Protein AF-A0A6B3C9W8-F1 (afdb_monomer_lite)

Structure (mmCIF, N/CA/C/O backbone):
data_AF-A0A6B3C9W8-F1
#
_entry.id   AF-A0A6B3C9W8-F1
#
loop_
_atom_site.group_PDB
_atom_site.id
_atom_site.type_symbol
_atom_site.label_atom_id
_atom_site.label_alt_id
_atom_site.label_comp_id
_atom_site.label_asym_id
_atom_site.label_entity_id
_atom_site.label_seq_id
_atom_site.pdbx_PDB_ins_code
_atom_site.Cartn_x
_atom_site.Cartn_y
_atom_site.Cartn_z
_atom_site.occupancy
_atom_site.B_iso_or_equiv
_atom_site.auth_seq_id
_atom_site.auth_comp_id
_atom_site.auth_asym_id
_atom_site.auth_atom_id
_atom_site.pdbx_PDB_model_num
ATOM 1 N N . MET A 1 1 ? 29.102 0.727 -25.281 1.00 62.62 1 MET A N 1
ATOM 2 C CA . MET A 1 1 ? 27.891 1.581 -25.246 1.00 62.62 1 MET A CA 1
ATOM 3 C C . MET A 1 1 ? 26.628 0.796 -24.870 1.00 62.62 1 MET A C 1
ATOM 5 O O . M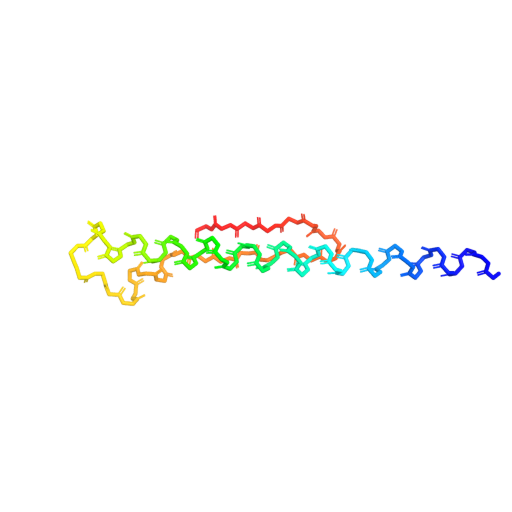ET A 1 1 ? 26.017 1.134 -23.867 1.00 62.62 1 MET A O 1
ATOM 9 N N . GLN A 1 2 ? 26.271 -0.281 -25.586 1.00 73.19 2 GLN A N 1
ATOM 10 C CA . GLN A 1 2 ? 25.024 -1.045 -25.359 1.00 73.19 2 GLN A CA 1
ATOM 11 C C . GLN A 1 2 ? 24.840 -1.576 -23.919 1.00 73.19 2 GLN A C 1
ATOM 13 O O . GLN A 1 2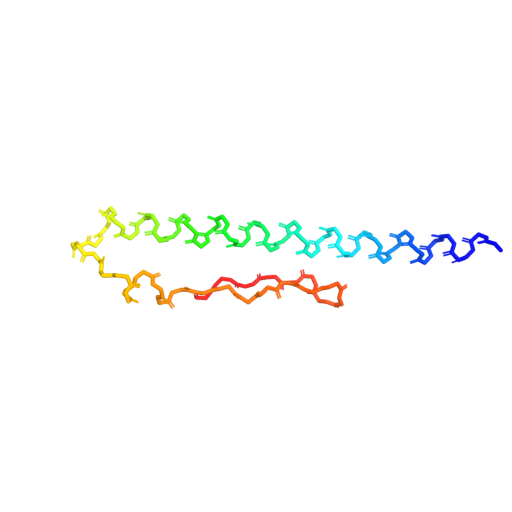 ? 23.772 -1.415 -23.338 1.00 73.19 2 GLN A O 1
ATOM 18 N N . ALA A 1 3 ? 25.891 -2.118 -23.293 1.00 72.38 3 ALA A N 1
ATOM 19 C CA . ALA A 1 3 ? 25.808 -2.664 -21.932 1.00 72.38 3 ALA A CA 1
ATOM 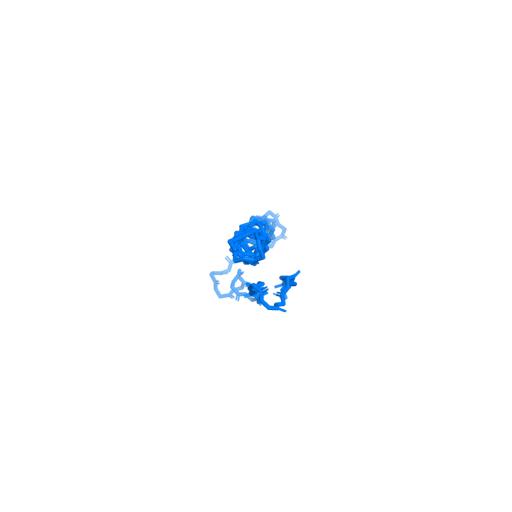20 C C . ALA A 1 3 ? 25.481 -1.621 -20.841 1.00 72.38 3 ALA A C 1
ATOM 22 O O . ALA A 1 3 ? 24.898 -1.965 -19.817 1.00 72.38 3 ALA A O 1
ATOM 23 N N . HIS A 1 4 ? 25.839 -0.348 -21.040 1.00 61.34 4 HIS A N 1
ATOM 24 C CA . HIS A 1 4 ? 25.515 0.716 -20.081 1.00 61.34 4 HIS A CA 1
ATOM 25 C C . HIS A 1 4 ? 24.044 1.126 -20.179 1.00 61.34 4 HIS A C 1
ATOM 27 O O . HIS A 1 4 ? 23.406 1.336 -19.152 1.00 61.34 4 HIS A O 1
ATOM 33 N N . LEU A 1 5 ? 23.495 1.165 -21.398 1.00 69.56 5 LEU A N 1
ATOM 34 C CA . LEU A 1 5 ? 22.076 1.436 -21.630 1.00 69.56 5 LEU A CA 1
ATOM 35 C C . LEU A 1 5 ? 21.194 0.337 -21.020 1.00 69.56 5 LEU A C 1
ATOM 37 O O . LEU A 1 5 ? 20.231 0.655 -20.331 1.00 69.56 5 LEU A O 1
ATOM 41 N N . ALA A 1 6 ? 21.581 -0.935 -21.168 1.00 73.44 6 ALA A N 1
ATOM 42 C CA . ALA A 1 6 ? 20.855 -2.067 -20.584 1.00 73.44 6 ALA A CA 1
ATOM 43 C C . ALA A 1 6 ? 20.816 -2.040 -19.039 1.00 73.44 6 ALA A C 1
ATOM 45 O O . ALA A 1 6 ? 19.799 -2.352 -18.423 1.00 73.44 6 ALA A O 1
ATOM 46 N N . ARG A 1 7 ? 21.911 -1.627 -18.385 1.00 73.12 7 ARG A N 1
ATOM 47 C CA . ARG A 1 7 ? 21.942 -1.477 -16.916 1.00 73.12 7 ARG A CA 1
ATOM 48 C C . ARG A 1 7 ? 21.092 -0.305 -16.432 1.00 73.12 7 ARG A C 1
ATOM 50 O O . ARG A 1 7 ? 20.496 -0.383 -15.360 1.00 73.12 7 ARG A O 1
ATOM 57 N N . LEU A 1 8 ? 21.058 0.787 -17.197 1.00 75.12 8 LEU A N 1
ATOM 58 C CA . LEU A 1 8 ? 20.197 1.926 -16.891 1.00 75.12 8 LEU A CA 1
ATOM 59 C C . LEU A 1 8 ? 18.722 1.532 -17.007 1.00 75.12 8 LEU A C 1
ATOM 61 O O . LEU A 1 8 ? 17.961 1.846 -16.096 1.00 75.12 8 LEU A O 1
ATOM 65 N N . SER A 1 9 ? 18.332 0.794 -18.052 1.00 83.12 9 SER A N 1
ATOM 66 C CA . SER A 1 9 ? 16.950 0.325 -18.196 1.00 83.12 9 SER A CA 1
ATOM 67 C C . SER A 1 9 ? 16.530 -0.610 -17.061 1.00 83.12 9 SER A C 1
ATOM 69 O O . SER A 1 9 ? 15.463 -0.407 -16.493 1.00 83.12 9 SER A O 1
ATOM 71 N N . ASP A 1 10 ? 17.375 -1.567 -16.662 1.00 89.69 10 ASP A N 1
ATOM 72 C CA . ASP A 1 10 ? 17.060 -2.491 -15.559 1.00 89.69 10 ASP A CA 1
ATOM 73 C C . ASP A 1 10 ? 16.830 -1.755 -14.227 1.00 89.69 10 ASP A C 1
ATOM 75 O O . ASP A 1 10 ? 15.831 -1.974 -13.536 1.00 89.69 10 ASP A O 1
ATOM 79 N N . ARG A 1 11 ? 17.703 -0.792 -13.901 1.00 91.06 11 ARG A N 1
ATOM 80 C CA . ARG A 1 11 ? 17.550 0.028 -12.694 1.00 91.06 11 ARG A CA 1
ATOM 81 C C . ARG A 1 11 ? 16.242 0.817 -12.706 1.00 91.06 11 ARG A C 1
ATOM 83 O O . ARG A 1 11 ? 15.561 0.861 -11.685 1.00 91.06 11 ARG A O 1
ATOM 90 N N . GLN A 1 12 ? 15.898 1.444 -13.830 1.00 93.69 12 GLN A N 1
ATOM 91 C CA . GLN A 1 12 ? 14.672 2.239 -13.935 1.00 93.69 12 GLN A CA 1
ATOM 92 C C . GLN A 1 12 ? 13.418 1.366 -13.817 1.00 93.69 12 GLN A C 1
ATOM 94 O O . GLN A 1 12 ? 12.478 1.750 -13.127 1.00 93.69 12 GLN A O 1
ATOM 99 N N . VAL A 1 13 ? 13.431 0.163 -14.401 1.00 95.31 13 VAL A N 1
ATOM 100 C CA . VAL A 1 13 ? 12.336 -0.811 -14.259 1.00 95.31 13 VAL A CA 1
ATOM 101 C C . VAL A 1 13 ? 12.149 -1.215 -12.797 1.00 95.31 13 VAL A C 1
ATOM 103 O O . VAL A 1 13 ? 11.025 -1.211 -12.303 1.00 95.31 13 VAL A O 1
ATOM 106 N N . ARG A 1 14 ? 13.234 -1.493 -12.065 1.00 96.44 14 ARG A N 1
ATOM 107 C CA . ARG A 1 14 ? 13.164 -1.810 -10.628 1.00 96.44 14 ARG A CA 1
ATOM 108 C C . ARG A 1 14 ? 12.644 -0.645 -9.784 1.00 96.44 14 ARG A C 1
ATOM 110 O O . ARG A 1 14 ? 11.859 -0.862 -8.865 1.00 96.44 14 ARG A O 1
ATOM 117 N N . ILE A 1 15 ? 13.052 0.586 -10.091 1.00 97.31 15 ILE A N 1
ATOM 118 C CA . ILE A 1 15 ? 12.543 1.787 -9.410 1.00 97.31 15 ILE A CA 1
ATOM 119 C C . ILE A 1 15 ? 11.038 1.927 -9.647 1.00 97.31 15 ILE A C 1
ATOM 121 O O . ILE A 1 15 ? 10.281 1.998 -8.679 1.00 97.31 15 ILE A O 1
ATOM 125 N N . ALA A 1 16 ? 10.602 1.881 -10.907 1.00 97.38 16 ALA A N 1
ATOM 126 C CA . ALA A 1 16 ? 9.190 1.962 -11.264 1.00 97.38 16 ALA A CA 1
ATOM 127 C C . ALA A 1 16 ? 8.371 0.834 -10.615 1.00 97.38 16 ALA A C 1
ATOM 129 O O . ALA A 1 16 ? 7.295 1.086 -10.077 1.00 97.38 16 ALA A O 1
ATOM 130 N N . GLY A 1 17 ? 8.912 -0.388 -10.579 1.00 97.88 17 GLY A N 1
ATOM 131 C CA . GLY A 1 17 ? 8.299 -1.517 -9.881 1.00 97.88 17 GLY A CA 1
ATOM 132 C C . GLY A 1 17 ? 8.127 -1.258 -8.383 1.00 97.88 17 GLY A C 1
ATOM 133 O O . GLY A 1 17 ? 7.053 -1.500 -7.839 1.00 97.88 17 GLY A O 1
ATOM 134 N N . SER A 1 18 ? 9.143 -0.701 -7.717 1.00 98.38 18 SER A N 1
ATOM 135 C CA . SER A 1 18 ? 9.038 -0.350 -6.295 1.00 98.38 18 SER A CA 1
ATOM 136 C C . SER A 1 18 ? 7.973 0.720 -6.030 1.00 98.38 18 SER A C 1
ATOM 138 O O . SER A 1 18 ? 7.273 0.640 -5.024 1.00 98.38 18 SER A O 1
ATOM 140 N N . TRP A 1 19 ? 7.800 1.689 -6.936 1.00 98.38 19 TRP A N 1
ATOM 141 C CA . TRP A 1 19 ? 6.736 2.690 -6.831 1.00 98.38 19 TRP A CA 1
ATOM 142 C C . TRP A 1 19 ? 5.356 2.058 -6.983 1.00 98.38 19 TRP A C 1
ATOM 144 O O . TRP A 1 19 ? 4.536 2.212 -6.086 1.00 98.38 19 TRP A O 1
ATOM 154 N N . ALA A 1 20 ? 5.142 1.264 -8.035 1.00 98.38 20 ALA A N 1
ATOM 155 C CA . ALA A 1 20 ? 3.861 0.603 -8.280 1.00 98.38 20 ALA A CA 1
ATOM 156 C C . ALA A 1 20 ? 3.430 -0.301 -7.109 1.00 98.38 20 ALA A C 1
ATOM 158 O O . ALA A 1 20 ? 2.269 -0.283 -6.698 1.00 98.38 20 ALA A O 1
ATOM 159 N N . LEU A 1 21 ? 4.372 -1.055 -6.529 1.00 98.31 21 LEU A N 1
ATOM 160 C CA . LEU A 1 21 ? 4.112 -1.888 -5.351 1.00 98.31 21 LEU A CA 1
ATOM 161 C C . LEU A 1 21 ? 3.748 -1.053 -4.121 1.00 98.31 21 LEU A C 1
ATOM 163 O O . LEU A 1 21 ? 2.822 -1.400 -3.393 1.00 98.31 21 LEU A O 1
ATOM 167 N N . ASN A 1 22 ? 4.463 0.047 -3.892 1.00 98.31 22 ASN A N 1
ATOM 168 C CA . ASN A 1 22 ? 4.209 0.921 -2.751 1.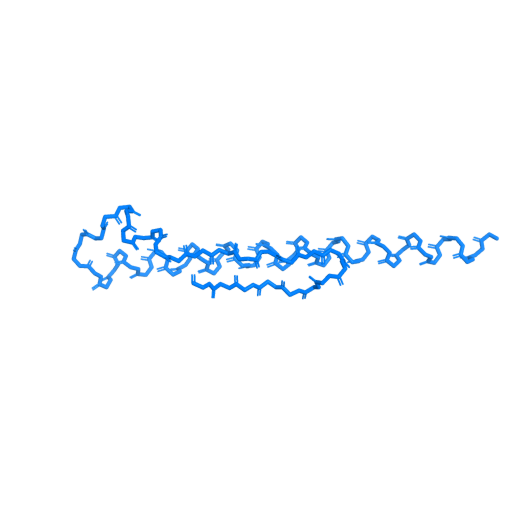00 98.31 22 ASN A CA 1
ATOM 169 C C . ASN A 1 22 ? 2.881 1.668 -2.875 1.00 98.31 22 ASN A C 1
ATOM 171 O O . ASN A 1 22 ? 2.197 1.839 -1.870 1.00 98.31 22 ASN A O 1
ATOM 175 N N . ASP A 1 23 ? 2.506 2.090 -4.078 1.00 98.56 23 ASP A N 1
ATOM 176 C CA . ASP A 1 23 ? 1.218 2.737 -4.328 1.00 98.56 23 ASP A CA 1
ATOM 177 C C . ASP A 1 23 ? 0.074 1.745 -4.107 1.00 98.56 23 ASP A C 1
ATOM 179 O O . ASP A 1 23 ? -0.824 2.017 -3.315 1.00 98.56 23 ASP A O 1
ATOM 183 N N . THR A 1 24 ? 0.195 0.530 -4.652 1.00 98.31 24 THR A N 1
ATOM 184 C CA . THR A 1 24 ? -0.785 -0.543 -4.413 1.00 98.31 24 THR A CA 1
ATOM 185 C C . THR A 1 24 ? -0.918 -0.871 -2.921 1.00 98.31 24 THR A C 1
ATOM 187 O O . THR A 1 24 ? -2.025 -1.030 -2.412 1.00 98.31 24 THR A O 1
ATOM 190 N N . ALA A 1 25 ? 0.193 -0.950 -2.181 1.00 98.25 25 ALA A N 1
ATOM 191 C CA . ALA A 1 25 ? 0.157 -1.224 -0.745 1.00 98.25 25 ALA A CA 1
ATOM 192 C C . ALA A 1 25 ? -0.537 -0.106 0.054 1.00 98.25 25 ALA A C 1
ATOM 194 O O . ALA A 1 25 ? -1.237 -0.395 1.026 1.00 98.25 25 ALA A O 1
ATOM 195 N N . ARG A 1 26 ? -0.382 1.162 -0.356 1.00 98.25 26 ARG A N 1
ATOM 196 C CA . ARG A 1 26 ? -1.106 2.290 0.251 1.00 98.25 26 ARG A CA 1
ATOM 197 C C . ARG A 1 26 ? -2.601 2.215 -0.025 1.00 98.25 26 ARG A C 1
ATOM 199 O O . ARG A 1 26 ? -3.372 2.429 0.905 1.00 98.25 26 ARG A O 1
ATOM 206 N N . ASP A 1 27 ? -2.996 1.867 -1.247 1.00 98.38 27 ASP A N 1
ATOM 207 C CA . ASP A 1 27 ? -4.407 1.696 -1.603 1.00 98.38 27 ASP A CA 1
ATOM 208 C C . ASP A 1 27 ? -5.051 0.572 -0.781 1.00 98.38 27 ASP A C 1
ATOM 210 O O . ASP A 1 27 ? -6.148 0.737 -0.245 1.00 98.38 27 ASP A O 1
ATOM 214 N N . VAL A 1 28 ? -4.341 -0.548 -0.600 1.00 98.19 28 VAL A N 1
ATOM 215 C CA . VAL A 1 28 ? -4.791 -1.653 0.260 1.00 98.19 28 VAL A CA 1
ATOM 216 C C . VAL A 1 28 ? -4.920 -1.206 1.716 1.00 98.19 28 VAL A C 1
ATOM 218 O O . VAL A 1 28 ? -5.950 -1.473 2.334 1.00 98.19 28 VAL A O 1
ATOM 221 N N . LEU A 1 29 ? -3.923 -0.506 2.273 1.00 97.81 29 LEU A N 1
ATOM 222 C CA . LEU A 1 29 ? -4.003 0.004 3.645 1.00 97.81 29 LEU A CA 1
ATOM 223 C C . LEU A 1 29 ? -5.195 0.956 3.815 1.00 97.81 29 LEU A C 1
ATOM 225 O O . LEU A 1 29 ? -5.964 0.810 4.764 1.00 97.81 29 LEU A O 1
ATOM 229 N N . ALA A 1 30 ? -5.382 1.892 2.883 1.00 97.56 30 ALA A N 1
ATOM 230 C CA . ALA A 1 30 ? -6.504 2.823 2.901 1.00 97.56 30 ALA A CA 1
ATOM 231 C C . ALA A 1 30 ? -7.849 2.087 2.821 1.00 97.56 30 ALA A C 1
ATOM 233 O O . ALA A 1 30 ? -8.779 2.419 3.556 1.00 97.56 30 ALA A O 1
ATOM 234 N N . HIS A 1 31 ? -7.944 1.047 1.986 1.00 97.69 31 HIS A N 1
ATOM 235 C CA . HIS A 1 31 ? -9.131 0.200 1.910 1.00 97.69 31 HIS A CA 1
ATOM 236 C C . HIS A 1 31 ? -9.414 -0.511 3.240 1.00 97.69 31 HIS A C 1
ATOM 238 O O . HIS A 1 31 ? -10.547 -0.475 3.717 1.00 97.69 31 HIS A O 1
ATOM 244 N N . VAL A 1 32 ? -8.400 -1.111 3.874 1.00 96.31 32 VAL A N 1
ATOM 245 C CA . VAL A 1 32 ? -8.541 -1.758 5.191 1.00 96.31 32 VAL A CA 1
ATOM 246 C C . VAL A 1 32 ? -9.020 -0.751 6.236 1.00 96.31 32 VAL A C 1
ATOM 248 O O . VAL A 1 32 ? -9.997 -1.017 6.934 1.00 96.31 32 VAL A O 1
ATOM 251 N N . GLN A 1 33 ? -8.399 0.428 6.305 1.00 95.94 33 GLN A N 1
ATOM 252 C CA . GLN A 1 33 ? -8.800 1.491 7.228 1.00 95.94 33 GLN A CA 1
ATOM 253 C C . GLN A 1 33 ? -10.231 1.983 6.973 1.00 95.94 33 GLN A C 1
ATOM 255 O O . GLN A 1 33 ? -10.965 2.220 7.930 1.00 95.94 33 GLN A O 1
ATOM 260 N N . GLY A 1 34 ? -10.654 2.088 5.710 1.00 96.38 34 GLY A N 1
ATOM 261 C CA . GLY A 1 34 ? -12.032 2.432 5.350 1.00 96.38 34 GLY A CA 1
ATOM 262 C C . GLY A 1 34 ? -13.033 1.355 5.771 1.00 96.38 34 GLY A C 1
ATOM 263 O O . GLY A 1 34 ? -14.073 1.659 6.344 1.00 96.38 34 GLY A O 1
ATOM 264 N N . ARG A 1 35 ? -12.691 0.074 5.601 1.00 96.94 35 ARG A N 1
ATOM 265 C CA . ARG A 1 35 ? -13.522 -1.048 6.070 1.00 96.94 35 ARG A CA 1
ATOM 266 C C . ARG A 1 35 ? -13.697 -1.053 7.589 1.00 96.94 35 ARG A C 1
ATOM 268 O O . ARG A 1 35 ? -14.738 -1.489 8.077 1.00 96.94 35 ARG A O 1
ATOM 275 N N . MET A 1 36 ? -12.718 -0.553 8.343 1.00 96.44 36 MET A N 1
ATOM 276 C CA . MET A 1 36 ? -12.837 -0.419 9.798 1.00 96.44 36 MET A CA 1
ATOM 277 C C . MET A 1 36 ? -13.942 0.560 10.202 1.00 96.44 36 MET A C 1
ATOM 279 O O . MET A 1 36 ? -14.594 0.311 11.210 1.00 96.44 36 MET A O 1
ATOM 283 N N . ASP A 1 37 ? -14.188 1.619 9.423 1.00 95.06 37 ASP A N 1
ATOM 284 C CA . ASP A 1 37 ? -15.293 2.559 9.675 1.00 95.06 37 ASP A CA 1
ATOM 285 C C . ASP A 1 37 ? -16.676 1.923 9.514 1.00 95.06 37 ASP A C 1
ATOM 287 O O . ASP A 1 37 ? -17.638 2.372 10.130 1.00 95.06 37 ASP A O 1
ATOM 291 N N . GLU A 1 38 ? -16.776 0.877 8.696 1.00 96.56 38 GLU A N 1
ATOM 292 C CA . GLU A 1 38 ? -18.030 0.167 8.440 1.00 96.56 38 GLU A CA 1
ATOM 293 C C . GLU A 1 38 ? -18.280 -0.959 9.450 1.00 96.56 38 GLU A C 1
ATOM 295 O O . GLU A 1 38 ? -19.428 -1.266 9.766 1.00 96.56 38 GLU A O 1
ATOM 300 N N . VAL A 1 39 ? -17.212 -1.613 9.921 1.00 97.19 39 VAL A N 1
ATOM 301 C CA . VAL A 1 39 ? -17.304 -2.837 10.735 1.00 97.19 39 VAL A CA 1
ATOM 302 C C . VAL A 1 39 ? -17.171 -2.560 12.232 1.00 97.19 39 VAL A C 1
ATOM 304 O O . VAL A 1 39 ? -17.804 -3.246 13.034 1.00 97.19 39 VAL A O 1
ATOM 307 N N . PHE A 1 40 ? -16.348 -1.589 12.632 1.00 96.00 40 PHE A N 1
ATOM 308 C CA . PHE A 1 40 ? -16.147 -1.254 14.040 1.00 96.00 40 PHE A CA 1
ATOM 309 C C . PHE A 1 40 ? -17.031 -0.082 14.464 1.00 96.00 40 PHE A C 1
ATOM 311 O O . PHE A 1 40 ? -17.253 0.858 13.706 1.00 96.00 40 PHE A O 1
ATOM 318 N N . ASP A 1 41 ? -17.498 -0.106 15.713 1.00 95.94 41 ASP A N 1
ATOM 319 C CA . ASP A 1 41 ? -18.225 1.025 16.284 1.00 95.94 41 ASP A CA 1
ATOM 320 C C . ASP A 1 41 ? -17.236 2.136 16.661 1.00 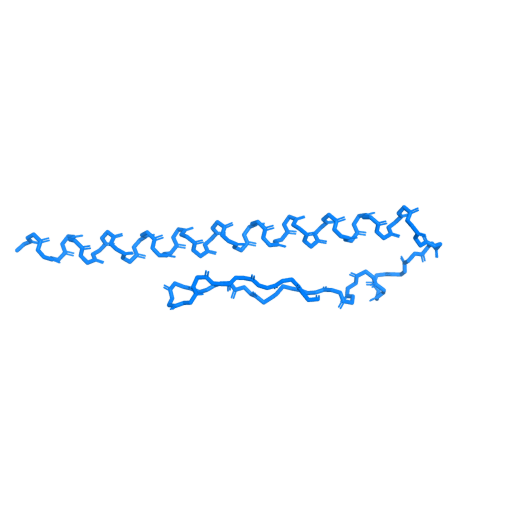95.94 41 ASP A C 1
ATOM 322 O O . ASP A 1 41 ? -16.481 2.022 17.628 1.00 95.94 41 ASP A O 1
ATOM 326 N N . ARG A 1 42 ? -17.227 3.205 15.857 1.00 93.00 42 ARG A N 1
ATOM 327 C CA . ARG A 1 42 ? -16.449 4.438 16.082 1.00 93.00 42 ARG A CA 1
ATOM 328 C C . ARG A 1 42 ? -14.951 4.166 16.313 1.00 93.00 42 ARG A C 1
ATOM 330 O O . ARG A 1 42 ? -14.406 4.567 17.348 1.00 93.00 42 ARG A O 1
ATOM 337 N N . PRO A 1 43 ? -14.250 3.524 15.358 1.00 96.44 43 PRO A N 1
ATOM 338 C CA . PRO A 1 43 ? -12.823 3.266 15.492 1.00 96.44 43 PRO A CA 1
ATOM 339 C C . PRO A 1 43 ? -12.049 4.580 15.633 1.00 96.44 43 PRO A C 1
ATOM 341 O O . PRO A 1 43 ? -12.172 5.504 14.826 1.00 96.44 43 PRO A O 1
ATOM 344 N N . THR A 1 44 ? -11.207 4.659 16.660 1.00 96.94 44 THR A N 1
ATOM 345 C CA . THR A 1 44 ? -10.335 5.821 16.854 1.00 96.94 44 THR A CA 1
ATOM 346 C C . THR A 1 44 ? -9.223 5.845 15.798 1.00 96.94 44 THR A C 1
ATOM 348 O O . THR A 1 44 ? -8.877 4.795 15.248 1.00 96.94 44 THR A O 1
ATOM 351 N N . PRO A 1 45 ? -8.574 6.998 15.547 1.00 94.62 45 PRO A N 1
ATOM 352 C CA . PRO A 1 45 ? -7.376 7.040 14.708 1.00 94.62 45 PRO A CA 1
ATOM 353 C C . PRO A 1 45 ? -6.282 6.076 15.184 1.00 94.62 45 PRO A C 1
ATOM 355 O O . PRO A 1 45 ? -5.599 5.475 14.364 1.00 94.62 45 PRO A O 1
ATOM 358 N N . PHE A 1 46 ? -6.154 5.873 16.501 1.00 95.94 46 PHE A N 1
ATOM 359 C CA . PHE A 1 46 ? -5.234 4.886 17.068 1.00 95.94 46 PHE A CA 1
ATOM 360 C C . PHE A 1 46 ? -5.569 3.464 16.596 1.00 95.94 46 PHE A C 1
ATOM 362 O O . PHE A 1 46 ? -4.683 2.744 16.153 1.00 95.94 46 PHE A O 1
ATOM 369 N N . THR A 1 47 ? -6.852 3.088 16.612 1.00 95.38 47 THR A N 1
ATOM 370 C CA . THR A 1 47 ? -7.324 1.788 16.114 1.00 95.38 47 THR A CA 1
ATOM 371 C C . THR A 1 47 ? -7.060 1.634 14.614 1.00 95.38 47 THR A C 1
ATOM 373 O O . THR A 1 47 ? -6.551 0.601 14.195 1.00 95.38 47 THR A O 1
ATOM 376 N N . LYS A 1 48 ? -7.349 2.657 13.797 1.00 94.69 48 LYS A N 1
ATOM 377 C CA . LYS A 1 48 ? -7.119 2.622 12.336 1.00 94.69 48 LYS A CA 1
ATOM 378 C C . LYS A 1 48 ? -5.643 2.517 11.955 1.00 94.69 48 LYS A C 1
ATOM 380 O O . LYS A 1 48 ? -5.303 1.896 10.952 1.00 94.69 48 LYS A O 1
ATOM 385 N N . ASN A 1 49 ? -4.765 3.095 12.766 1.00 95.38 49 ASN A N 1
ATOM 386 C CA . ASN A 1 49 ? -3.321 3.076 12.546 1.00 95.38 49 ASN A CA 1
ATOM 387 C C . ASN A 1 49 ? -2.635 1.833 13.138 1.00 95.38 49 ASN A C 1
ATOM 389 O O . ASN A 1 49 ? -1.410 1.803 13.221 1.00 95.38 49 ASN A O 1
ATOM 393 N N . ALA A 1 50 ? -3.404 0.817 13.549 1.00 94.69 50 ALA A N 1
ATOM 394 C CA . ALA A 1 50 ? -2.855 -0.480 13.940 1.00 94.69 50 ALA A CA 1
ATOM 395 C C . ALA A 1 50 ? -2.189 -1.205 12.760 1.00 94.69 50 ALA A C 1
ATOM 397 O O . ALA A 1 50 ? -1.252 -1.969 12.976 1.00 94.69 50 ALA A O 1
ATOM 398 N N . PHE A 1 51 ? -2.652 -0.929 11.536 1.00 94.50 51 PHE A N 1
ATOM 399 C CA . PHE A 1 51 ? -2.079 -1.469 10.311 1.00 94.50 51 PHE A CA 1
ATOM 400 C C . PHE A 1 51 ? -1.085 -0.490 9.679 1.00 94.50 51 PHE A C 1
ATOM 402 O O . PHE A 1 51 ? -1.283 0.729 9.699 1.00 94.50 51 PHE A O 1
ATOM 409 N N . THR A 1 52 ? -0.017 -1.018 9.091 1.00 94.94 52 THR A N 1
ATOM 410 C CA . THR A 1 52 ? 1.078 -0.257 8.487 1.00 94.94 52 THR A CA 1
ATOM 411 C C . THR A 1 52 ? 1.560 -0.903 7.190 1.00 94.94 52 THR A C 1
ATOM 413 O O . THR A 1 52 ? 1.245 -2.049 6.878 1.00 94.94 52 THR A O 1
ATOM 416 N N . VAL A 1 53 ? 2.358 -0.159 6.423 1.00 97.25 53 VAL A N 1
ATOM 417 C CA . VAL A 1 53 ? 3.010 -0.668 5.213 1.00 97.25 53 VAL A CA 1
ATOM 418 C C . VAL A 1 53 ? 4.514 -0.711 5.423 1.00 97.25 53 VAL A C 1
ATOM 420 O O . VAL A 1 53 ? 5.149 0.305 5.715 1.00 97.25 53 VAL A O 1
ATOM 423 N N . LYS A 1 54 ? 5.104 -1.873 5.165 1.00 97.62 54 LYS A N 1
ATOM 424 C CA . LYS A 1 54 ? 6.536 -2.016 4.917 1.00 97.62 54 LYS A CA 1
ATOM 425 C C . LYS A 1 54 ? 6.751 -2.022 3.408 1.00 97.62 54 LYS A C 1
ATOM 427 O O . LYS A 1 54 ? 6.408 -2.978 2.720 1.00 97.62 54 LYS A O 1
ATOM 432 N N . GLY A 1 55 ? 7.283 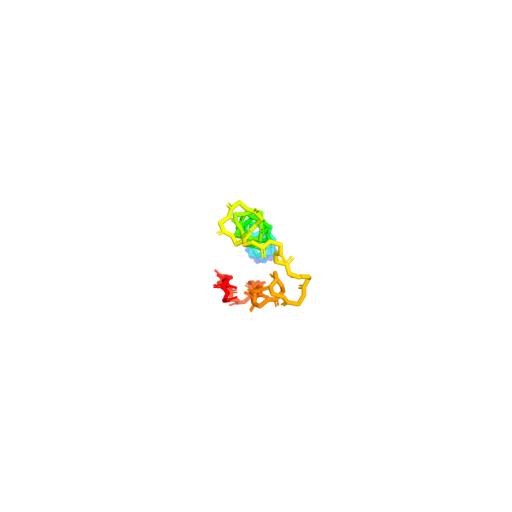-0.914 2.897 1.00 97.12 55 GLY A N 1
ATOM 433 C CA . GLY A 1 55 ? 7.392 -0.679 1.459 1.00 97.12 55 GLY A CA 1
ATOM 434 C C . GLY A 1 55 ? 8.483 -1.492 0.755 1.00 97.12 55 GLY A C 1
ATOM 435 O O . GLY A 1 55 ? 9.528 -1.807 1.332 1.00 97.12 55 GLY A O 1
ATOM 436 N N . ALA A 1 56 ? 8.251 -1.739 -0.531 1.00 97.69 56 ALA A N 1
ATOM 437 C CA . ALA A 1 56 ? 9.209 -2.275 -1.482 1.00 97.69 56 ALA A CA 1
ATOM 438 C C . ALA A 1 56 ? 10.342 -1.285 -1.770 1.00 97.69 56 ALA A C 1
ATOM 440 O O . ALA A 1 56 ? 10.169 -0.060 -1.756 1.00 97.69 56 ALA A O 1
ATOM 441 N N . ARG A 1 57 ? 11.509 -1.839 -2.096 1.00 97.31 57 ARG A N 1
ATOM 442 C CA . ARG A 1 57 ? 12.721 -1.116 -2.495 1.00 97.31 57 ARG A CA 1
ATOM 443 C C . ARG A 1 57 ? 13.210 -1.639 -3.854 1.00 97.31 57 ARG A C 1
ATOM 445 O O . ARG A 1 57 ? 12.906 -2.775 -4.202 1.00 97.31 57 ARG A O 1
ATOM 452 N N . PRO A 1 58 ? 13.991 -0.875 -4.638 1.00 96.19 58 PRO A N 1
ATOM 453 C CA . PRO A 1 58 ? 14.484 -1.352 -5.938 1.00 96.19 58 PRO A CA 1
ATOM 454 C C . PRO A 1 58 ? 15.344 -2.631 -5.870 1.00 96.19 58 PRO A C 1
ATOM 456 O O . PRO A 1 58 ? 15.477 -3.353 -6.861 1.00 96.19 58 PRO A O 1
ATOM 459 N N . ASP A 1 59 ? 15.953 -2.917 -4.719 1.00 95.50 59 ASP A N 1
ATOM 460 C CA . ASP A 1 59 ? 16.710 -4.138 -4.431 1.00 95.50 59 ASP A CA 1
ATOM 461 C C . ASP A 1 59 ? 15.847 -5.276 -3.851 1.00 95.50 59 ASP A C 1
ATOM 463 O O . ASP A 1 59 ? 16.229 -6.437 -3.984 1.00 95.50 59 ASP A O 1
ATOM 467 N N . ASN A 1 60 ? 14.665 -4.968 -3.305 1.00 96.38 60 ASN A N 1
ATOM 468 C CA . ASN A 1 60 ? 13.677 -5.922 -2.797 1.00 96.38 60 ASN A CA 1
ATOM 469 C C . ASN A 1 60 ? 12.248 -5.489 -3.174 1.00 96.38 60 ASN A C 1
ATOM 471 O O . ASN A 1 60 ? 11.621 -4.684 -2.478 1.00 96.38 60 ASN A O 1
ATOM 475 N N . LEU A 1 61 ? 11.729 -6.046 -4.271 1.00 96.19 61 LEU A N 1
ATOM 476 C CA . LEU A 1 61 ? 10.412 -5.734 -4.838 1.00 96.19 61 LEU A CA 1
ATOM 477 C C . LEU A 1 61 ? 9.268 -6.438 -4.090 1.00 96.19 61 LEU A C 1
ATOM 479 O O . LEU A 1 61 ? 8.433 -7.104 -4.693 1.00 96.19 61 LEU A O 1
ATOM 483 N N . THR A 1 62 ? 9.239 -6.276 -2.771 1.00 97.44 62 THR A N 1
ATOM 484 C CA . THR A 1 62 ? 8.210 -6.833 -1.891 1.00 97.44 62 THR A CA 1
ATOM 485 C C . THR A 1 62 ? 7.666 -5.724 -1.006 1.00 97.44 62 THR A C 1
ATOM 487 O O . THR A 1 62 ? 8.438 -5.089 -0.290 1.00 97.44 62 THR A O 1
ATOM 490 N N . ALA A 1 63 ? 6.354 -5.497 -1.050 1.00 97.00 63 ALA A N 1
ATOM 491 C CA . ALA A 1 63 ? 5.648 -4.642 -0.104 1.00 97.00 63 ALA A CA 1
ATOM 492 C C . ALA A 1 63 ? 4.735 -5.508 0.774 1.00 97.00 63 ALA A C 1
ATOM 494 O O . ALA A 1 63 ? 4.087 -6.428 0.277 1.00 97.00 63 ALA A O 1
ATOM 495 N N . GLU A 1 64 ? 4.694 -5.216 2.069 1.00 97.56 64 GLU A N 1
ATOM 496 C CA . GLU A 1 64 ? 3.903 -5.950 3.059 1.00 97.56 64 GLU A CA 1
ATOM 497 C C . GLU A 1 64 ? 2.942 -4.977 3.752 1.00 97.56 64 GLU A C 1
ATOM 499 O O . GLU A 1 64 ? 3.355 -3.898 4.186 1.00 97.56 64 GLU A O 1
ATOM 504 N N . VAL A 1 65 ? 1.671 -5.366 3.860 1.00 95.00 65 VAL A N 1
ATOM 505 C CA . VAL A 1 65 ? 0.664 -4.685 4.685 1.00 95.00 65 VAL A CA 1
ATOM 506 C C . VAL A 1 65 ? 0.484 -5.537 5.936 1.00 95.00 65 VAL A C 1
ATOM 508 O O . VAL A 1 65 ? 0.155 -6.719 5.820 1.00 95.00 65 VAL A O 1
ATOM 511 N N . MET A 1 66 ? 0.764 -4.962 7.101 1.00 91.81 66 MET A N 1
ATOM 512 C CA . MET A 1 66 ? 0.738 -5.634 8.408 1.00 91.81 66 MET A CA 1
ATOM 513 C C . MET A 1 66 ? -0.223 -4.942 9.344 1.00 91.81 66 MET A C 1
ATOM 515 O O . MET A 1 66 ? -0.348 -3.710 9.194 1.00 91.81 66 MET A O 1
#

pLDDT: mean 92.98, std 8.99, range [61.34, 98.56]

Secondary structure (DSSP, 8-state):
-HHHHHHHHHHHHHHHHHHHHHHHHHHHHHHHHHHHHHHSSS--HHHHTT--EE--BTTB---EE-

Radius of gyration: 17.17 Å; chains: 1; bounding box: 46×14×42 Å

Organism: NCBI:txid2706042

Sequence (66 aa):
MQAHLARLSDRQVRIAGSWALNDTARDVLAHVQGRMDEVFDRPTPFTKNAFTVKGARPDNLTAEVM

Foldseek 3Di:
DVVVVVVVVLLVVLVVLQVVQQVVLVVVLVVVLVVCVVPPDPQDPVNSVPWDKDGADSVGSDIDID